Protein AF-F4P835-F1 (afdb_monomer)

Radius of gyration: 16.4 Å; Cα contacts (8 Å, |Δi|>4): 162; chains: 1; bounding box: 32×45×47 Å

pLDDT: mean 94.96, std 4.41, range [68.06, 98.75]

Mean predicted aligned error: 3.46 Å

InterPro domains:
  IPR005301 MOB kinase activator family [PF03637] (2-157)
  IPR005301 MOB kinase activator family [PTHR22599] (2-161)
  IPR005301 MOB kinase activator family [SM01388] (3-157)
  IPR036703 MOB kinase activator superfamily [G3DSA:1.20.140.30] (1-166)
  IPR036703 MOB kinase activator superfamily [SSF101152] (2-163)

Secondary structure (DSSP, 8-state):
-PPTTS-HHHHHHHHHHHHHHHHHHHHHHHGGG--TTT-SS-BSSTT-B--EE-TTS-EE---HHHHHHHHHHHHHHHHT-TTTS--STT-PPPTTHHHHHHHHHHHHHHHHHHHHHHSHHHHHHTT-HHHHHHHHHHHHHHHHHTT-S-TTTSGGGHHHHHHHHHTT--

Sequence (170 aa):
MQPKYVDPNEWLAANTLDFFHYINMFFGSVSDFCTPASCPIMHAGAACEYTWVDSQKRSVKLAAPQYIDYAMAWIQSVLNDESVFPTKADVEFPKDFRATVRLIFKQLFRVMAHIYHAHYDTILHLSSEAHLNTLLAHYICFGRDFDLIDKKDTAPMADYILLLEEMGRI

Nearest PDB structures (foldseek):
  5xqz-assembly1_A  TM=9.768E-01  e=2.217E-16  Homo sapiens
  1pi1-assembly1_A  TM=9.763E-01  e=5.105E-16  Homo sapiens
  5brm-assembly1_F  TM=9.675E-01  e=3.364E-16  Homo sapiens
  5twg-assembly1_A  TM=9.760E-01  e=1.607E-15  Homo sapiens
  4j1v-assembly2_C  TM=9.756E-01  e=2.086E-15  Homo sapiens

Solvent-accessible surface area (backbone atoms only — not comparable to full-atom values): 9740 Å² total; per-residue (Å²): 136,85,63,88,93,58,55,70,64,59,55,49,50,55,51,51,53,50,52,52,51,53,53,51,52,56,47,64,74,48,43,94,70,45,33,63,83,78,27,56,51,26,44,28,56,96,89,35,78,53,67,46,71,47,99,84,71,45,81,41,84,37,23,27,48,61,45,49,51,54,50,53,52,51,47,51,53,50,65,68,31,55,79,57,44,52,86,50,98,90,52,78,69,44,96,57,41,70,62,53,50,25,52,48,46,57,52,53,49,52,54,52,41,23,42,64,59,75,39,41,70,58,34,53,77,66,71,41,49,70,57,53,52,50,51,49,33,52,50,53,46,53,25,53,79,67,70,36,61,54,74,80,76,45,50,77,47,43,70,60,52,50,51,36,40,78,69,68,67,82

Organism: Batrachochytrium dendrobatidis (strain JAM81 / FGSC 10211) (NCBI:txid684364)

Structure (mmCIF, N/CA/C/O backbone):
data_AF-F4P835-F1
#
_entry.id   AF-F4P835-F1
#
loop_
_atom_site.group_PDB
_atom_site.id
_atom_site.type_symbol
_atom_site.label_atom_id
_atom_site.label_alt_id
_atom_site.label_comp_id
_atom_site.label_asym_id
_atom_site.label_entity_id
_atom_site.label_seq_id
_atom_site.pdbx_PDB_ins_code
_atom_site.Cartn_x
_atom_site.Cartn_y
_atom_site.Cartn_z
_atom_site.occupancy
_atom_site.B_iso_or_equiv
_atom_site.auth_seq_id
_atom_site.auth_comp_id
_atom_site.auth_asym_id
_atom_site.auth_atom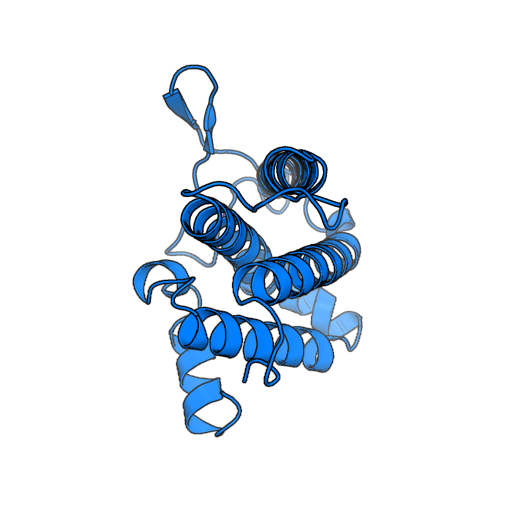_id
_atom_site.pdbx_PDB_model_num
ATOM 1 N N . MET A 1 1 ? -10.423 -13.550 10.257 1.00 68.06 1 MET A N 1
ATOM 2 C CA . MET A 1 1 ? -11.417 -13.588 11.360 1.00 68.06 1 MET A CA 1
ATOM 3 C C . MET A 1 1 ? -10.871 -12.851 12.578 1.00 68.06 1 MET A C 1
ATOM 5 O O . MET A 1 1 ? -9.771 -13.165 13.014 1.00 68.06 1 MET A O 1
ATOM 9 N N . GLN A 1 2 ? -11.621 -11.879 13.103 1.00 85.00 2 GLN A N 1
ATOM 10 C CA . GLN A 1 2 ? -11.271 -11.147 14.327 1.00 85.00 2 GLN A CA 1
ATOM 11 C C . GLN A 1 2 ? -11.373 -12.062 15.565 1.00 85.00 2 GLN A C 1
ATOM 13 O O . GLN A 1 2 ? -12.370 -12.785 15.689 1.00 85.00 2 GLN A O 1
ATOM 18 N N . PRO A 1 3 ? -10.398 -12.044 16.494 1.00 90.00 3 PRO A N 1
ATOM 19 C CA . PRO A 1 3 ? -10.502 -12.780 17.750 1.00 90.00 3 PRO A CA 1
ATOM 20 C C . PRO A 1 3 ? -11.684 -12.305 18.604 1.00 90.00 3 PRO A C 1
ATOM 22 O O . PRO A 1 3 ? -12.006 -11.118 18.655 1.00 90.00 3 PRO A O 1
ATOM 25 N N . LYS A 1 4 ? -12.327 -13.238 19.317 1.00 85.81 4 LYS A N 1
ATOM 26 C CA . LYS A 1 4 ? -13.402 -12.891 20.257 1.00 85.81 4 LYS A CA 1
ATOM 27 C C . LYS A 1 4 ? -12.839 -11.965 21.343 1.00 85.81 4 LYS A C 1
ATOM 29 O O . LYS A 1 4 ? -11.769 -12.249 21.873 1.00 85.81 4 LYS A O 1
ATOM 34 N N . TYR A 1 5 ? -13.591 -10.917 21.684 1.00 89.00 5 TYR A N 1
ATOM 35 C CA . TYR A 1 5 ? -13.288 -9.933 22.739 1.00 89.00 5 TYR A CA 1
ATOM 36 C C . TYR A 1 5 ? -12.198 -8.895 22.435 1.00 89.00 5 TYR A C 1
ATOM 38 O O . TYR A 1 5 ? -11.918 -8.076 23.302 1.00 89.00 5 TYR A O 1
ATOM 46 N N . VAL A 1 6 ? -11.617 -8.890 21.234 1.00 91.12 6 VAL A N 1
ATOM 47 C CA . VAL A 1 6 ? -10.736 -7.795 20.793 1.00 91.12 6 VAL A CA 1
ATOM 48 C C . VAL A 1 6 ? -11.596 -6.677 20.218 1.00 91.12 6 VAL A C 1
ATOM 50 O O . VAL A 1 6 ? -12.546 -6.970 19.488 1.00 91.12 6 VAL A O 1
ATOM 53 N N . ASP A 1 7 ? -11.286 -5.418 20.523 1.00 92.56 7 ASP A N 1
ATOM 54 C CA . ASP A 1 7 ? -11.980 -4.282 19.918 1.00 92.56 7 ASP A CA 1
ATOM 55 C C . ASP A 1 7 ? -11.751 -4.258 18.386 1.00 92.56 7 ASP A C 1
ATOM 57 O O . ASP A 1 7 ? -10.628 -4.480 17.922 1.00 92.56 7 ASP A O 1
ATOM 61 N N . PRO A 1 8 ? -12.789 -4.027 17.557 1.00 94.06 8 PRO A N 1
ATOM 62 C CA . PRO A 1 8 ? -12.622 -3.999 16.106 1.00 94.06 8 PRO A CA 1
ATOM 63 C C . PRO A 1 8 ? -11.597 -2.972 15.613 1.00 94.06 8 PRO A C 1
ATOM 65 O O . PRO A 1 8 ? -10.877 -3.263 14.659 1.00 94.06 8 PRO A O 1
ATOM 68 N N . ASN A 1 9 ? -11.505 -1.794 16.234 1.00 95.62 9 ASN A N 1
ATOM 69 C CA . ASN A 1 9 ? -10.555 -0.768 15.814 1.00 95.62 9 ASN A CA 1
ATOM 70 C C . ASN A 1 9 ? -9.131 -1.111 16.254 1.00 95.62 9 ASN A C 1
ATOM 72 O O . ASN A 1 9 ? -8.216 -0.919 15.459 1.00 95.62 9 ASN A O 1
ATOM 76 N N . GLU A 1 10 ? -8.936 -1.707 17.433 1.00 95.25 10 GLU A N 1
ATOM 77 C CA . GLU A 1 10 ? -7.631 -2.263 17.830 1.00 95.25 10 GLU A CA 1
ATOM 78 C C . GLU A 1 10 ? -7.154 -3.335 16.844 1.00 95.25 10 GLU A C 1
ATOM 80 O O . GLU A 1 10 ? -6.003 -3.322 16.400 1.00 95.25 10 GLU A O 1
ATOM 85 N N . TRP A 1 11 ? -8.053 -4.240 16.444 1.00 96.62 11 TRP A N 1
ATOM 86 C CA . TRP A 1 11 ? -7.742 -5.279 15.465 1.00 96.62 11 TRP A CA 1
ATOM 87 C C . TRP A 1 11 ? -7.355 -4.686 14.105 1.00 96.62 11 TRP A C 1
ATOM 89 O O . TRP A 1 11 ? -6.365 -5.105 13.498 1.00 96.62 11 TRP A O 1
ATOM 99 N N . LEU A 1 12 ? -8.101 -3.684 13.634 1.00 97.50 12 LEU A N 1
ATOM 100 C CA . LEU A 1 12 ? -7.772 -2.952 12.413 1.00 97.50 12 LEU A CA 1
ATOM 101 C C . LEU A 1 12 ? -6.439 -2.208 12.534 1.00 97.50 12 LEU A C 1
ATOM 103 O O . LEU A 1 12 ? -5.650 -2.239 11.590 1.00 97.50 12 LEU A O 1
ATOM 107 N N . ALA A 1 13 ? -6.168 -1.568 13.672 1.00 97.38 13 ALA A N 1
ATOM 108 C CA . ALA A 1 13 ? -4.949 -0.806 13.906 1.00 97.38 13 ALA A CA 1
ATOM 109 C C . ALA A 1 13 ? -3.706 -1.699 13.823 1.00 97.38 13 ALA A C 1
ATOM 111 O O . ALA A 1 13 ? -2.800 -1.412 13.039 1.00 97.38 13 ALA A O 1
ATOM 112 N N . ALA A 1 14 ? -3.708 -2.813 14.562 1.00 96.69 14 ALA A N 1
ATOM 113 C CA . ALA A 1 14 ? -2.605 -3.770 14.585 1.00 96.69 14 ALA A CA 1
ATOM 114 C C . ALA A 1 14 ? -2.297 -4.320 13.183 1.00 96.69 14 ALA A C 1
ATOM 116 O O . ALA A 1 14 ? -1.165 -4.237 12.714 1.00 96.69 14 ALA A O 1
ATOM 117 N N . ASN A 1 15 ? -3.320 -4.782 12.457 1.00 98.06 15 ASN A N 1
ATOM 118 C CA . ASN A 1 15 ? -3.116 -5.325 11.112 1.00 98.06 15 ASN A CA 1
ATOM 119 C C . ASN A 1 15 ? -2.704 -4.242 10.100 1.00 98.06 15 ASN A C 1
ATOM 121 O O . ASN A 1 15 ? -1.928 -4.518 9.191 1.00 98.06 15 ASN A O 1
ATOM 125 N N . THR A 1 16 ? -3.183 -3.001 10.244 1.00 98.38 16 THR A N 1
ATOM 126 C CA . THR A 1 16 ? -2.759 -1.887 9.375 1.00 98.38 16 THR A CA 1
ATOM 127 C C . THR A 1 16 ? -1.269 -1.585 9.546 1.00 98.38 16 THR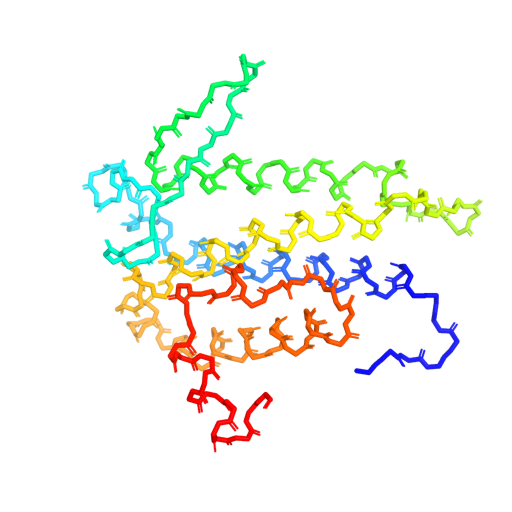 A C 1
ATOM 129 O O . THR A 1 16 ? -0.580 -1.372 8.546 1.00 98.38 16 THR A O 1
ATOM 132 N N . LEU A 1 17 ? -0.765 -1.606 10.786 1.00 98.19 17 LEU A N 1
ATOM 133 C CA . LEU A 1 17 ? 0.663 -1.463 11.088 1.00 98.19 17 LEU A CA 1
ATOM 134 C C . LEU A 1 17 ? 1.483 -2.593 10.451 1.00 98.19 17 LEU A C 1
ATOM 136 O O . LEU A 1 17 ? 2.486 -2.315 9.792 1.00 98.19 17 LEU A O 1
ATOM 140 N N . ASP A 1 18 ? 1.024 -3.841 10.573 1.00 98.31 18 ASP A N 1
ATOM 141 C CA . ASP A 1 18 ? 1.692 -5.003 9.979 1.00 98.31 18 ASP A CA 1
ATOM 142 C C . ASP A 1 18 ? 1.738 -4.914 8.446 1.00 98.31 18 ASP A C 1
ATOM 144 O O . ASP A 1 18 ? 2.800 -5.073 7.840 1.00 98.31 18 ASP A O 1
ATOM 148 N N . PHE A 1 19 ? 0.616 -4.596 7.790 1.00 98.69 19 PHE A N 1
ATOM 149 C CA . PHE A 1 19 ? 0.587 -4.426 6.334 1.00 98.69 19 PHE A CA 1
ATOM 150 C C . PHE A 1 19 ? 1.498 -3.292 5.870 1.00 98.69 19 PHE A C 1
ATOM 152 O O . PHE A 1 19 ? 2.216 -3.460 4.883 1.00 98.69 19 PHE A O 1
ATOM 159 N N . PHE A 1 20 ? 1.501 -2.157 6.575 1.00 98.75 20 PHE A N 1
ATOM 160 C CA . PHE A 1 20 ? 2.424 -1.066 6.280 1.00 98.75 20 PHE A CA 1
ATOM 161 C C . PHE A 1 20 ? 3.879 -1.534 6.390 1.00 98.75 20 PHE A C 1
ATOM 163 O O . PHE A 1 20 ? 4.651 -1.330 5.455 1.00 98.75 20 PHE A O 1
ATOM 170 N N . HIS A 1 21 ? 4.238 -2.219 7.479 1.00 98.44 21 HIS A N 1
ATOM 171 C CA . HIS A 1 21 ? 5.588 -2.730 7.693 1.00 98.44 21 HIS A CA 1
ATOM 172 C C . HIS A 1 21 ? 6.029 -3.688 6.578 1.00 98.44 21 HIS A C 1
ATOM 174 O O . HIS A 1 21 ? 7.081 -3.483 5.969 1.00 98.44 21 HIS A O 1
ATOM 180 N N . TYR A 1 22 ? 5.216 -4.699 6.261 1.00 98.50 22 TYR A N 1
ATOM 181 C CA . TYR A 1 22 ? 5.571 -5.696 5.252 1.00 98.50 22 TYR A CA 1
ATOM 182 C C . TYR A 1 22 ? 5.640 -5.110 3.841 1.00 98.50 22 TYR A C 1
ATOM 184 O O . TYR A 1 22 ? 6.574 -5.420 3.102 1.00 98.50 22 TYR A O 1
ATOM 192 N N . ILE A 1 23 ? 4.704 -4.236 3.459 1.00 98.62 23 ILE A N 1
ATOM 193 C CA . ILE A 1 23 ? 4.731 -3.589 2.139 1.00 98.62 23 ILE A CA 1
ATOM 194 C C . ILE A 1 23 ? 5.934 -2.646 2.030 1.00 98.62 23 ILE A C 1
ATOM 196 O O . ILE A 1 23 ? 6.598 -2.633 0.994 1.00 98.62 23 ILE A O 1
ATOM 200 N N . ASN A 1 24 ? 6.271 -1.916 3.099 1.00 98.00 24 ASN A N 1
ATOM 201 C CA . ASN A 1 24 ? 7.473 -1.084 3.140 1.00 98.00 24 ASN A CA 1
ATOM 202 C C . ASN A 1 24 ? 8.749 -1.916 2.987 1.00 98.00 24 ASN A C 1
ATOM 204 O O . ASN A 1 24 ? 9.642 -1.549 2.229 1.00 98.00 24 ASN A O 1
ATOM 208 N N . MET A 1 25 ? 8.815 -3.067 3.658 1.00 98.00 25 MET A N 1
ATOM 209 C CA . MET A 1 25 ? 9.938 -3.995 3.546 1.00 98.00 25 MET A CA 1
ATOM 210 C C . MET A 1 25 ? 10.085 -4.542 2.118 1.00 98.00 25 MET A C 1
ATOM 212 O O . MET A 1 25 ? 11.189 -4.545 1.575 1.00 98.00 25 MET A O 1
ATOM 216 N N . PHE A 1 26 ? 8.985 -4.954 1.478 1.00 98.19 26 PHE A N 1
ATOM 217 C CA . PHE A 1 26 ? 9.016 -5.402 0.083 1.00 98.19 26 PHE A CA 1
ATOM 218 C C . PHE A 1 26 ? 9.437 -4.289 -0.870 1.00 98.19 26 PHE A C 1
ATOM 220 O O . PHE A 1 26 ? 10.274 -4.529 -1.740 1.00 98.19 26 PHE A O 1
ATOM 227 N N . PHE A 1 27 ? 8.917 -3.072 -0.698 1.00 98.12 27 PHE A N 1
ATOM 228 C CA . PHE A 1 27 ? 9.355 -1.951 -1.522 1.00 98.12 27 PHE A CA 1
ATOM 229 C C . PHE A 1 27 ? 10.844 -1.644 -1.314 1.00 98.12 27 PHE A C 1
ATOM 231 O O . PHE A 1 27 ? 11.566 -1.470 -2.291 1.00 98.12 27 PHE A O 1
ATOM 238 N N . GLY A 1 28 ? 11.334 -1.683 -0.072 1.00 97.88 28 GLY A N 1
ATOM 239 C CA . GLY A 1 28 ? 12.757 -1.526 0.239 1.00 97.88 28 GLY A CA 1
ATOM 240 C C . GLY A 1 28 ? 13.656 -2.573 -0.428 1.00 97.88 28 GLY A C 1
ATOM 241 O O . GLY A 1 28 ? 14.798 -2.276 -0.753 1.00 97.88 28 GLY A O 1
ATOM 242 N N . SER A 1 29 ? 13.147 -3.779 -0.705 1.00 97.19 29 SER A N 1
ATOM 243 C CA . SER A 1 29 ? 13.907 -4.808 -1.436 1.00 97.19 29 SER A CA 1
ATOM 244 C C . SER A 1 29 ? 14.067 -4.524 -2.936 1.00 97.19 29 SER A C 1
ATOM 246 O O . SER A 1 29 ? 14.950 -5.092 -3.577 1.00 97.19 29 SER A O 1
ATOM 248 N N . VAL A 1 30 ? 13.228 -3.649 -3.503 1.00 97.31 30 VAL A N 1
ATOM 249 C CA . VAL A 1 30 ? 13.240 -3.303 -4.934 1.00 97.31 30 VAL A CA 1
ATOM 250 C C . VAL A 1 30 ? 13.555 -1.827 -5.198 1.00 97.31 30 VAL A C 1
ATOM 252 O O . VAL A 1 30 ? 13.673 -1.431 -6.358 1.00 97.31 30 VAL A O 1
ATOM 255 N N . SER A 1 31 ? 13.707 -1.006 -4.153 1.00 97.19 31 SER A N 1
ATOM 256 C CA . SER A 1 31 ? 13.805 0.456 -4.257 1.00 97.19 31 SER A CA 1
ATOM 257 C C . SER A 1 31 ? 14.974 0.922 -5.118 1.00 97.19 31 SER A C 1
ATOM 259 O O . SER A 1 31 ? 14.827 1.882 -5.868 1.00 97.19 31 SER A O 1
ATOM 261 N N . ASP A 1 32 ? 16.098 0.204 -5.091 1.00 95.88 32 ASP A N 1
ATOM 262 C CA . ASP A 1 32 ? 17.292 0.535 -5.883 1.00 95.88 32 ASP A CA 1
ATOM 263 C C . ASP A 1 32 ? 17.057 0.418 -7.401 1.00 95.88 32 ASP A C 1
ATOM 265 O O . ASP A 1 32 ? 17.769 1.028 -8.200 1.00 95.88 32 ASP A O 1
ATOM 269 N N . PHE A 1 33 ? 16.028 -0.330 -7.814 1.00 97.19 33 PHE A N 1
ATOM 270 C CA . PHE A 1 33 ? 15.632 -0.514 -9.214 1.00 97.19 33 PHE A CA 1
ATOM 271 C C . PHE A 1 33 ? 14.468 0.404 -9.628 1.00 97.19 33 PHE A C 1
ATOM 273 O O . PHE A 1 33 ? 14.187 0.569 -10.822 1.00 97.19 33 PHE A O 1
ATOM 280 N N . CYS A 1 34 ? 13.796 1.028 -8.658 1.00 98.00 34 CYS A N 1
ATOM 281 C CA . CYS A 1 34 ? 12.700 1.966 -8.868 1.00 98.00 34 CYS A CA 1
ATOM 282 C C . CYS A 1 34 ? 13.256 3.398 -8.900 1.00 98.00 34 CYS A C 1
ATOM 284 O O . CYS A 1 34 ? 13.387 4.069 -7.881 1.00 98.00 34 CYS A O 1
ATOM 286 N N . THR A 1 35 ? 13.615 3.886 -10.087 1.00 97.75 35 THR A N 1
ATOM 287 C CA . THR A 1 35 ? 14.231 5.209 -10.278 1.00 97.75 35 THR A CA 1
ATOM 288 C C . THR A 1 35 ? 13.329 6.109 -11.121 1.00 97.75 35 THR A C 1
ATOM 290 O O . THR A 1 35 ? 12.492 5.603 -11.866 1.00 97.75 35 THR A O 1
ATOM 293 N N . PRO A 1 36 ? 13.509 7.442 -11.108 1.00 97.50 36 PRO A N 1
ATOM 294 C CA . PRO A 1 36 ? 12.782 8.319 -12.029 1.00 97.50 36 PRO A CA 1
ATOM 295 C C . PRO A 1 36 ? 13.035 8.019 -13.515 1.00 97.50 36 PRO A C 1
ATOM 297 O O . PRO A 1 36 ? 12.240 8.429 -14.355 1.00 97.50 36 PRO A O 1
ATOM 300 N N . ALA A 1 37 ? 14.127 7.321 -13.849 1.00 96.88 37 ALA A N 1
ATOM 301 C CA . ALA A 1 37 ? 14.429 6.907 -15.215 1.00 96.88 37 ALA A CA 1
ATOM 302 C C . ALA A 1 37 ? 13.716 5.600 -15.602 1.00 96.88 37 ALA A C 1
ATOM 304 O O . ALA A 1 37 ? 13.172 5.514 -16.699 1.00 96.88 37 ALA A O 1
ATOM 305 N N . SER A 1 38 ? 13.698 4.599 -14.713 1.00 96.06 38 SER A N 1
ATOM 306 C CA . SER A 1 38 ? 13.004 3.323 -14.950 1.00 96.06 38 SER A CA 1
ATOM 307 C C . SER A 1 38 ? 11.488 3.441 -14.782 1.00 96.06 38 SER A C 1
ATOM 309 O O . SER A 1 38 ? 10.734 2.847 -15.548 1.00 96.06 38 SER A O 1
ATOM 311 N N . CYS A 1 39 ? 11.039 4.247 -13.820 1.00 97.31 39 CYS A N 1
ATOM 312 C CA . CYS A 1 39 ? 9.639 4.427 -13.446 1.00 97.31 39 CYS A CA 1
ATOM 313 C C . CYS A 1 39 ? 9.276 5.930 -13.407 1.00 97.31 39 CYS A C 1
ATOM 315 O O . CYS A 1 39 ? 9.024 6.489 -12.332 1.00 97.31 39 CYS A O 1
ATOM 317 N N . PRO A 1 40 ? 9.241 6.618 -14.568 1.00 96.81 40 PRO A N 1
ATOM 318 C CA . PRO A 1 40 ? 9.012 8.068 -14.653 1.00 96.81 40 PRO A CA 1
ATOM 319 C C . PRO A 1 40 ? 7.596 8.495 -14.250 1.00 96.81 40 PRO A C 1
ATOM 321 O O . PRO A 1 40 ? 7.348 9.674 -13.999 1.00 96.81 40 PRO A O 1
ATOM 324 N N . ILE A 1 41 ? 6.671 7.539 -14.176 1.00 96.12 41 ILE A N 1
ATOM 325 C CA . ILE A 1 41 ? 5.299 7.716 -13.709 1.00 96.12 41 ILE A CA 1
ATOM 326 C C . ILE A 1 41 ? 4.954 6.601 -12.722 1.00 96.12 41 ILE A C 1
ATOM 328 O O . ILE A 1 41 ? 5.435 5.479 -12.860 1.00 96.12 41 ILE A O 1
ATOM 332 N N . MET A 1 42 ? 4.111 6.892 -11.734 1.00 97.25 42 MET A N 1
ATOM 333 C CA . MET A 1 42 ? 3.529 5.870 -10.866 1.00 97.25 42 MET A CA 1
ATOM 334 C C . MET A 1 42 ? 2.383 5.159 -11.598 1.00 97.25 42 MET A C 1
ATOM 336 O O . MET A 1 42 ? 1.366 5.779 -11.910 1.00 97.25 42 MET A O 1
ATOM 340 N N . HIS A 1 43 ? 2.526 3.862 -11.864 1.00 94.25 43 HIS A N 1
ATOM 341 C CA . HIS A 1 43 ? 1.534 3.078 -12.604 1.00 94.25 43 HIS A CA 1
ATOM 342 C C . HIS A 1 43 ? 1.450 1.627 -12.101 1.00 94.25 43 HIS A C 1
ATOM 344 O O . HIS A 1 43 ? 2.381 1.119 -11.473 1.00 94.25 43 HIS A O 1
ATOM 350 N N . ALA A 1 44 ? 0.334 0.964 -12.404 1.00 92.50 44 ALA A N 1
ATOM 351 C CA . ALA A 1 44 ? 0.105 -0.466 -12.201 1.00 92.50 44 ALA A CA 1
ATOM 352 C C . ALA A 1 44 ? -0.347 -1.091 -13.531 1.00 92.50 44 ALA A C 1
ATOM 354 O O . ALA A 1 44 ? -1.539 -1.212 -13.819 1.00 92.50 44 ALA A O 1
ATOM 355 N N . GLY A 1 45 ? 0.630 -1.419 -14.379 1.00 87.44 45 GLY A N 1
ATOM 356 C CA . GLY A 1 45 ? 0.401 -1.898 -15.744 1.00 87.44 45 GLY A CA 1
ATOM 357 C C . GLY A 1 45 ? 0.133 -0.766 -16.739 1.00 87.44 45 GLY A C 1
ATOM 358 O O . GLY A 1 45 ? 0.252 0.412 -16.406 1.00 87.44 45 GLY A O 1
ATOM 359 N N . ALA A 1 46 ? -0.203 -1.122 -17.982 1.00 80.62 46 ALA A N 1
ATOM 360 C CA . ALA A 1 46 ? -0.348 -0.159 -19.081 1.00 80.62 46 ALA A CA 1
ATOM 361 C C . ALA A 1 46 ? -1.614 0.715 -18.988 1.00 80.62 46 ALA A C 1
ATOM 363 O O . ALA A 1 46 ? -1.662 1.792 -19.573 1.00 80.62 46 ALA A O 1
ATOM 364 N N . ALA A 1 47 ? -2.646 0.251 -18.277 1.00 81.50 47 ALA A N 1
ATOM 365 C CA . ALA A 1 47 ? -3.962 0.891 -18.249 1.00 81.50 47 ALA A CA 1
ATOM 366 C C . ALA A 1 47 ? -4.245 1.701 -16.970 1.00 81.50 47 ALA A C 1
ATOM 368 O O . ALA A 1 47 ? -5.296 2.334 -16.877 1.00 81.50 47 ALA A O 1
ATOM 369 N N . CYS A 1 48 ? -3.348 1.681 -15.977 1.00 91.44 48 CYS A N 1
ATOM 370 C CA . CYS A 1 48 ? -3.575 2.340 -14.693 1.00 91.44 48 CYS A CA 1
ATOM 371 C C . CYS A 1 48 ? -2.404 3.243 -14.309 1.00 91.44 48 CYS A C 1
ATOM 373 O O . CYS A 1 48 ? -1.362 2.767 -13.865 1.00 91.44 48 CYS A O 1
ATOM 375 N N . GLU A 1 49 ? -2.606 4.553 -14.438 1.00 93.75 49 GLU A N 1
ATOM 376 C CA . GLU A 1 49 ? -1.699 5.583 -13.930 1.00 93.75 49 GLU A CA 1
ATOM 377 C C . GLU A 1 49 ? -2.263 6.194 -12.643 1.00 93.75 49 GLU A C 1
ATOM 379 O O . GLU A 1 49 ? -3.456 6.499 -12.554 1.00 93.75 49 GLU A O 1
ATOM 384 N N . TYR A 1 50 ? -1.398 6.425 -11.657 1.00 94.25 50 TYR A N 1
ATOM 385 C CA . TYR A 1 50 ? -1.755 7.080 -10.405 1.00 94.25 50 TYR A CA 1
ATOM 386 C C . TYR A 1 50 ? -1.226 8.513 -10.374 1.00 94.25 50 TYR A C 1
ATOM 388 O O . TYR A 1 50 ? -0.061 8.781 -10.669 1.00 94.25 50 TYR A O 1
ATOM 396 N N . THR A 1 51 ? -2.084 9.445 -9.966 1.00 94.31 51 THR A N 1
ATOM 397 C CA . THR A 1 51 ? -1.712 10.843 -9.734 1.00 94.31 51 THR A CA 1
ATOM 398 C C . THR A 1 51 ? -1.735 11.176 -8.250 1.00 94.31 51 THR A C 1
ATOM 400 O O . THR A 1 51 ? -2.445 10.552 -7.454 1.00 94.31 51 THR A O 1
ATOM 403 N N . TRP A 1 52 ? -0.940 12.174 -7.877 1.00 94.06 52 TRP A N 1
ATOM 404 C CA . TRP A 1 52 ? -0.903 12.724 -6.529 1.00 94.06 52 TRP A CA 1
ATOM 405 C C . TRP A 1 52 ? -1.639 14.061 -6.486 1.00 94.06 52 TRP A C 1
ATOM 407 O O . TRP A 1 52 ? -1.601 14.820 -7.452 1.00 94.06 52 TRP A O 1
ATOM 417 N N . VAL A 1 53 ? -2.301 14.363 -5.371 1.00 92.50 53 VAL A N 1
ATOM 418 C CA . VAL A 1 53 ? -2.943 15.665 -5.158 1.00 92.50 53 VAL A CA 1
ATOM 419 C C . VAL A 1 53 ? -2.017 16.519 -4.300 1.00 92.50 53 VAL A C 1
ATOM 421 O O . VAL A 1 53 ? -1.750 16.178 -3.150 1.00 92.50 53 VAL A O 1
ATOM 424 N N . ASP A 1 54 ? -1.496 17.605 -4.870 1.00 88.50 54 ASP A N 1
ATOM 425 C CA . ASP A 1 54 ? -0.591 18.514 -4.161 1.00 88.50 54 ASP A CA 1
ATOM 426 C C . ASP A 1 54 ? -1.328 19.387 -3.122 1.00 88.50 54 ASP A C 1
ATOM 428 O O . ASP A 1 54 ? -2.558 19.394 -3.017 1.00 88.50 54 ASP A O 1
ATOM 432 N N . SER A 1 55 ? -0.569 20.170 -2.351 1.00 86.62 55 SER A N 1
ATOM 433 C CA . SER A 1 55 ? -1.113 21.105 -1.354 1.00 86.62 55 SER A CA 1
ATOM 434 C C . SER A 1 55 ? -2.036 22.178 -1.948 1.00 86.62 55 SER A C 1
ATOM 436 O O . SER A 1 55 ? -2.842 22.767 -1.229 1.00 86.62 55 SER A O 1
ATOM 438 N N . GLN A 1 56 ? -1.965 22.412 -3.260 1.00 90.38 56 GLN A N 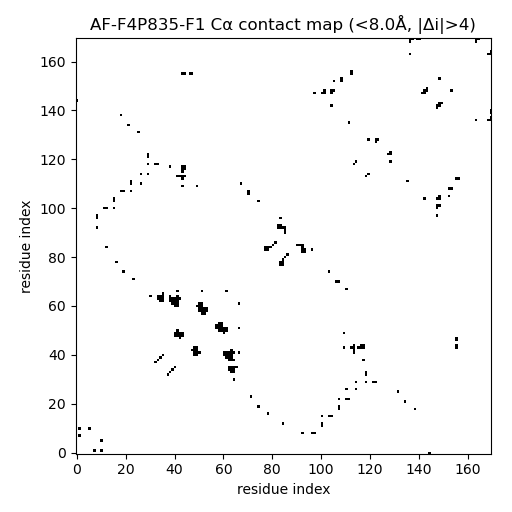1
ATOM 439 C CA . GLN A 1 56 ? -2.820 23.334 -4.006 1.00 90.38 56 GLN A CA 1
ATOM 440 C C . GLN A 1 56 ? -4.040 22.628 -4.621 1.00 90.38 56 GLN A C 1
ATOM 442 O O . GLN A 1 56 ? -4.752 23.224 -5.430 1.00 90.38 56 GLN A O 1
ATOM 447 N N . LYS A 1 57 ? -4.306 21.371 -4.234 1.00 89.81 57 LYS A N 1
ATOM 448 C CA . LYS A 1 57 ? -5.384 20.515 -4.753 1.00 89.81 57 LYS A CA 1
ATOM 449 C C . LYS A 1 57 ? -5.278 20.228 -6.253 1.00 89.81 57 LYS A C 1
ATOM 451 O O . LYS A 1 57 ? -6.285 19.939 -6.901 1.00 89.81 57 LYS A O 1
ATOM 456 N N . ARG A 1 58 ? -4.073 20.286 -6.823 1.00 91.56 58 ARG A N 1
ATOM 457 C CA . ARG A 1 58 ? -3.828 19.950 -8.230 1.00 91.56 58 ARG A CA 1
ATOM 458 C C . ARG A 1 58 ? -3.392 18.499 -8.350 1.00 91.56 58 ARG A C 1
ATOM 460 O O . ARG A 1 58 ? -2.564 18.025 -7.579 1.00 91.56 58 ARG A O 1
ATOM 467 N N . SER A 1 59 ? -3.937 17.814 -9.350 1.00 94.06 59 SER A N 1
ATOM 468 C CA . SER A 1 59 ? -3.523 16.460 -9.713 1.00 94.06 59 SER A CA 1
ATOM 469 C C . SER A 1 59 ? -2.225 16.521 -10.517 1.00 94.06 59 SER A C 1
ATOM 471 O O . SER A 1 59 ? -2.221 17.028 -11.639 1.00 94.06 59 SER A O 1
ATOM 473 N N . VAL A 1 60 ? -1.137 15.995 -9.959 1.00 94.38 60 VAL A N 1
ATOM 474 C CA . VAL A 1 60 ? 0.197 15.968 -10.571 1.00 94.38 60 VAL A CA 1
ATOM 475 C C . VAL A 1 60 ? 0.655 14.534 -10.829 1.00 94.38 60 VAL A C 1
ATOM 477 O O . VAL A 1 60 ? 0.332 13.612 -10.076 1.00 94.38 60 VAL A O 1
ATOM 480 N N . LYS A 1 61 ? 1.411 14.340 -11.914 1.00 95.12 61 LYS A N 1
ATOM 481 C CA . LYS A 1 61 ? 2.109 13.079 -12.188 1.00 95.12 61 LYS A CA 1
ATOM 482 C C . LYS A 1 61 ? 3.462 13.115 -11.487 1.00 95.12 61 LYS A C 1
ATOM 484 O O . LYS A 1 61 ? 4.191 14.094 -11.629 1.00 95.12 61 LYS A O 1
ATOM 489 N N . LEU A 1 62 ? 3.775 12.059 -10.748 1.00 96.38 62 LEU A N 1
ATOM 490 C CA . LEU A 1 62 ? 5.055 11.878 -10.071 1.00 96.38 62 LEU A CA 1
ATOM 491 C C . LEU A 1 62 ? 5.716 10.602 -10.584 1.00 96.38 62 LEU A C 1
ATOM 493 O O . LEU A 1 62 ? 5.017 9.651 -10.947 1.00 96.38 62 LEU A O 1
ATOM 497 N N . ALA A 1 63 ? 7.047 10.577 -10.559 1.00 97.75 63 ALA A N 1
ATOM 498 C CA . ALA A 1 63 ? 7.792 9.335 -10.710 1.00 97.75 63 ALA A CA 1
ATOM 499 C C . ALA A 1 63 ? 7.388 8.347 -9.608 1.00 97.75 63 ALA A C 1
ATOM 501 O O . ALA A 1 63 ? 7.117 8.766 -8.479 1.00 97.75 63 ALA A O 1
ATOM 502 N N . ALA A 1 64 ? 7.367 7.049 -9.917 1.00 98.00 64 ALA A N 1
ATOM 503 C CA . ALA A 1 64 ? 6.971 6.019 -8.959 1.00 98.00 64 ALA A CA 1
ATOM 504 C C . ALA A 1 64 ? 7.727 6.091 -7.618 1.00 98.00 64 ALA A C 1
ATOM 506 O O . ALA A 1 64 ? 7.050 6.141 -6.591 1.00 98.00 64 ALA A O 1
ATOM 507 N N . PRO A 1 65 ? 9.072 6.213 -7.569 1.00 97.81 65 PRO A N 1
ATOM 508 C CA . PRO A 1 65 ? 9.765 6.284 -6.281 1.00 97.81 65 PRO A CA 1
ATOM 509 C C . PRO A 1 65 ? 9.367 7.515 -5.461 1.00 97.81 65 PRO A C 1
ATOM 511 O O . PRO A 1 65 ? 9.217 7.420 -4.249 1.00 97.81 65 PRO A O 1
ATOM 514 N N . GLN A 1 66 ? 9.121 8.656 -6.113 1.00 97.81 66 GLN A N 1
ATOM 515 C CA . GLN A 1 66 ? 8.681 9.875 -5.432 1.00 97.81 66 GLN A CA 1
ATOM 516 C C . GLN A 1 66 ? 7.239 9.756 -4.923 1.00 97.81 66 GLN A C 1
ATOM 518 O O . GLN A 1 66 ? 6.931 10.203 -3.822 1.00 97.81 66 GLN A O 1
ATOM 523 N N . TYR A 1 67 ? 6.348 9.153 -5.715 1.00 98.06 67 TYR A N 1
ATOM 524 C CA . TYR A 1 67 ? 4.980 8.876 -5.283 1.00 98.06 67 TYR A CA 1
ATOM 525 C C . TYR A 1 67 ? 4.979 7.975 -4.045 1.00 98.06 67 TYR A C 1
ATOM 527 O O . TYR A 1 67 ? 4.266 8.250 -3.082 1.00 98.06 67 TYR A O 1
ATOM 535 N N . ILE A 1 68 ? 5.756 6.889 -4.087 1.00 98.12 68 ILE A N 1
ATOM 536 C CA . ILE A 1 68 ? 5.804 5.897 -3.013 1.00 98.12 68 ILE A CA 1
ATOM 537 C C . ILE A 1 68 ? 6.403 6.522 -1.754 1.00 98.12 68 ILE A C 1
ATOM 539 O O . ILE A 1 68 ? 5.815 6.362 -0.691 1.00 98.12 68 ILE A O 1
ATOM 543 N N . ASP A 1 69 ? 7.468 7.318 -1.866 1.00 97.56 69 ASP A N 1
ATOM 544 C CA . ASP A 1 69 ? 8.022 8.079 -0.739 1.00 97.56 69 ASP A CA 1
ATOM 545 C C . ASP A 1 69 ? 6.957 8.967 -0.070 1.00 97.56 69 ASP A C 1
ATOM 547 O O . ASP A 1 69 ? 6.723 8.869 1.135 1.00 97.56 69 ASP A O 1
ATOM 551 N N . TYR A 1 70 ? 6.207 9.752 -0.853 1.00 97.25 70 TYR A N 1
ATOM 552 C CA . TYR A 1 70 ? 5.137 10.602 -0.317 1.00 97.25 70 TYR A CA 1
ATOM 553 C C . TYR A 1 70 ? 4.005 9.797 0.324 1.00 97.25 70 TYR A C 1
ATOM 555 O O . TYR A 1 70 ? 3.501 10.177 1.383 1.00 97.25 70 TYR A O 1
ATOM 563 N N . ALA A 1 71 ? 3.605 8.684 -0.294 1.00 97.50 71 ALA A N 1
ATOM 564 C CA . ALA A 1 71 ? 2.570 7.810 0.238 1.00 97.50 71 ALA A CA 1
ATOM 565 C C . ALA A 1 71 ? 3.001 7.175 1.566 1.00 97.50 71 ALA A C 1
ATOM 567 O O . ALA A 1 71 ? 2.249 7.235 2.537 1.00 97.50 71 ALA A O 1
ATOM 568 N N . MET A 1 72 ? 4.209 6.615 1.632 1.00 98.00 72 MET A N 1
ATOM 569 C CA . MET A 1 72 ? 4.720 5.937 2.823 1.00 98.00 72 MET A CA 1
ATOM 570 C C . MET A 1 72 ? 5.007 6.927 3.953 1.00 98.00 72 MET A C 1
ATOM 572 O O . MET A 1 72 ? 4.651 6.647 5.096 1.00 98.00 72 MET A O 1
ATOM 576 N N . ALA A 1 73 ? 5.545 8.112 3.647 1.00 98.06 73 ALA A N 1
ATOM 577 C CA . ALA A 1 73 ? 5.736 9.180 4.627 1.00 98.06 73 ALA A CA 1
ATOM 578 C C . ALA A 1 73 ? 4.400 9.682 5.196 1.00 98.06 73 ALA A C 1
ATOM 580 O O . ALA A 1 73 ? 4.269 9.865 6.409 1.00 98.06 73 ALA A O 1
ATOM 581 N N . TRP A 1 74 ? 3.384 9.858 4.343 1.00 97.62 74 TRP A N 1
ATOM 582 C CA . TRP A 1 74 ? 2.042 10.223 4.793 1.00 97.62 74 TRP A CA 1
ATOM 583 C C . TRP A 1 74 ? 1.440 9.138 5.694 1.00 97.62 74 TRP A C 1
ATOM 585 O O . TRP A 1 74 ? 1.015 9.457 6.804 1.00 97.62 74 TRP A O 1
ATOM 595 N N . ILE A 1 75 ? 1.461 7.866 5.277 1.00 98.50 75 ILE A N 1
ATOM 596 C CA . ILE A 1 75 ? 0.943 6.756 6.093 1.00 98.50 75 ILE A CA 1
ATOM 597 C C . ILE A 1 75 ? 1.671 6.708 7.439 1.00 98.50 75 ILE A C 1
ATOM 599 O O . ILE A 1 75 ? 1.016 6.695 8.475 1.00 98.50 75 ILE A O 1
ATOM 603 N N . GLN A 1 76 ? 3.005 6.763 7.443 1.00 98.38 76 GLN A N 1
ATOM 604 C CA . GLN A 1 76 ? 3.803 6.757 8.670 1.00 98.38 76 GLN A CA 1
ATOM 605 C C . GLN A 1 76 ? 3.425 7.907 9.612 1.00 98.38 76 GLN A C 1
ATOM 607 O O . GLN A 1 76 ? 3.347 7.698 10.821 1.00 98.38 76 GLN A O 1
ATOM 612 N N . SER A 1 77 ? 3.171 9.107 9.077 1.00 98.31 77 SER A N 1
ATOM 613 C CA . SER A 1 77 ? 2.743 10.254 9.887 1.00 98.31 77 SER A CA 1
ATOM 614 C C . SER A 1 77 ? 1.389 10.019 10.557 1.00 98.31 77 SER A C 1
ATOM 616 O O . SER A 1 77 ? 1.230 10.355 11.723 1.00 98.31 77 SER A O 1
ATOM 618 N N . VAL A 1 78 ? 0.452 9.377 9.852 1.00 98.06 78 VAL A N 1
ATOM 619 C CA . VAL A 1 78 ? -0.874 9.032 10.380 1.00 98.06 78 VAL A CA 1
ATOM 620 C C . VAL A 1 78 ? -0.772 7.925 11.431 1.00 98.06 78 VAL A C 1
ATOM 622 O O . VAL A 1 78 ? -1.413 8.013 12.470 1.00 98.06 78 VAL A O 1
ATOM 625 N N . LEU A 1 79 ? 0.053 6.904 11.182 1.00 97.75 79 LEU A N 1
ATOM 626 C CA . LEU A 1 79 ? 0.287 5.798 12.119 1.00 97.75 79 LEU A CA 1
ATOM 627 C C . LEU A 1 79 ? 0.958 6.257 13.424 1.00 97.75 79 LEU A C 1
ATOM 629 O O . LEU A 1 79 ? 0.775 5.619 14.454 1.00 97.75 79 LEU A O 1
ATOM 633 N N . ASN A 1 80 ? 1.727 7.349 13.381 1.00 97.50 80 ASN A N 1
ATOM 634 C CA . ASN A 1 80 ? 2.410 7.923 14.544 1.00 97.50 80 ASN A CA 1
ATOM 635 C C . ASN A 1 80 ? 1.577 8.981 15.289 1.00 97.50 80 ASN A C 1
ATOM 637 O O . ASN A 1 80 ? 2.015 9.480 16.325 1.00 97.50 80 ASN A O 1
ATOM 641 N N . ASP A 1 81 ? 0.418 9.368 14.758 1.00 97.44 81 ASP A N 1
ATOM 642 C CA . ASP A 1 81 ? -0.456 10.352 15.386 1.00 97.44 81 ASP A CA 1
ATOM 643 C C . ASP A 1 81 ? -1.325 9.670 16.452 1.00 97.44 81 ASP A C 1
ATOM 645 O O . ASP A 1 81 ? -2.282 8.969 16.123 1.00 97.44 81 ASP A O 1
ATOM 649 N N . GLU A 1 82 ? -1.023 9.898 17.736 1.00 96.44 82 GLU A N 1
ATOM 650 C CA . GLU A 1 82 ? -1.774 9.318 18.863 1.00 96.44 82 GLU A CA 1
ATOM 651 C C . GLU A 1 82 ? -3.252 9.745 18.904 1.00 96.44 82 GLU A C 1
ATOM 653 O O . GLU A 1 82 ? -4.053 9.100 19.578 1.00 96.44 82 GLU A O 1
ATOM 658 N N . SER A 1 83 ? -3.643 10.810 18.190 1.00 95.88 83 SER A N 1
ATOM 659 C CA . SER A 1 83 ? -5.055 11.189 18.053 1.00 95.88 83 SER A CA 1
ATOM 660 C C . SER A 1 83 ? -5.816 10.314 17.050 1.00 95.88 83 SER A C 1
ATOM 662 O O . SER A 1 83 ? -7.046 10.257 17.091 1.00 95.88 83 SER A O 1
ATOM 664 N N . VAL A 1 84 ? -5.092 9.614 16.170 1.00 96.81 84 VAL A N 1
ATOM 665 C CA . VAL A 1 84 ? -5.642 8.708 15.154 1.00 96.81 84 VAL A CA 1
ATOM 666 C C . VAL A 1 84 ? -5.411 7.244 15.518 1.00 96.81 84 VAL A C 1
ATOM 668 O O . VAL A 1 84 ? -6.330 6.437 15.385 1.00 96.81 84 VAL A O 1
ATOM 671 N N . PHE A 1 85 ? -4.208 6.913 15.991 1.00 97.19 85 PHE A N 1
ATOM 672 C CA . PHE A 1 85 ? 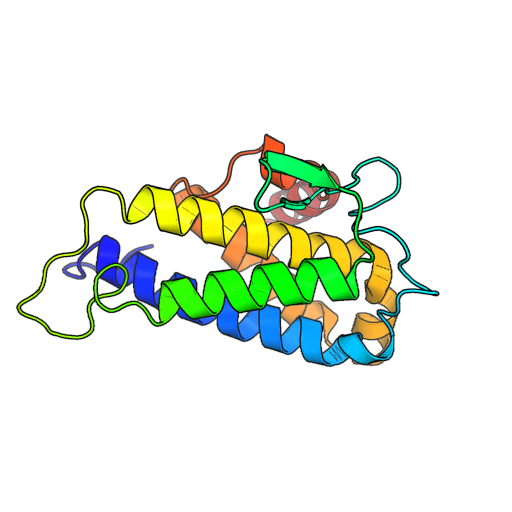-3.794 5.598 16.479 1.00 97.19 85 PHE A CA 1
ATOM 673 C C . PHE A 1 85 ? -3.429 5.698 17.971 1.00 97.19 85 PHE A C 1
ATOM 675 O O . PHE A 1 85 ? -2.250 5.825 18.311 1.00 97.19 85 PHE A O 1
ATOM 682 N N . PRO A 1 86 ? -4.421 5.667 18.881 1.00 95.50 86 PRO A N 1
ATOM 683 C CA . PRO A 1 86 ? -4.168 5.768 20.311 1.00 95.50 86 PRO A CA 1
ATOM 684 C C . PRO A 1 86 ? -3.283 4.629 20.824 1.00 95.50 86 PRO A C 1
ATOM 686 O O . PRO A 1 86 ? -3.484 3.463 20.492 1.00 95.50 86 PRO A O 1
ATOM 689 N N . THR A 1 87 ? -2.319 4.967 21.678 1.00 92.06 87 THR A N 1
ATOM 690 C CA . THR A 1 87 ? -1.386 4.012 22.307 1.00 92.06 87 THR A CA 1
ATOM 691 C C . THR A 1 87 ? -1.721 3.731 23.774 1.00 92.06 87 THR A C 1
ATOM 693 O O . THR A 1 87 ? -1.122 2.853 24.398 1.00 92.06 87 THR A O 1
ATOM 696 N N . LYS A 1 88 ? -2.675 4.477 24.344 1.00 91.12 88 LYS A N 1
ATOM 697 C CA . LYS A 1 88 ? -3.080 4.398 25.751 1.00 91.12 88 LYS A CA 1
ATOM 698 C C . LYS A 1 88 ? -4.462 3.767 25.861 1.00 91.12 88 LYS A C 1
ATOM 700 O O . LYS A 1 88 ? -5.368 4.134 25.122 1.00 91.12 88 LYS A O 1
ATOM 705 N N . ALA A 1 89 ? -4.623 2.854 26.818 1.00 84.25 89 ALA A N 1
ATOM 706 C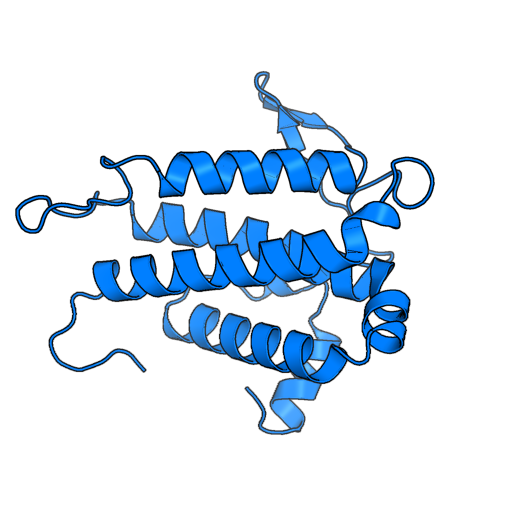 CA . ALA A 1 89 ? -5.844 2.063 26.993 1.00 84.25 89 ALA A CA 1
ATOM 707 C C . ALA A 1 89 ? -7.092 2.886 27.382 1.00 84.25 89 ALA A C 1
ATOM 709 O O . ALA A 1 89 ? -8.205 2.377 27.317 1.00 84.25 89 A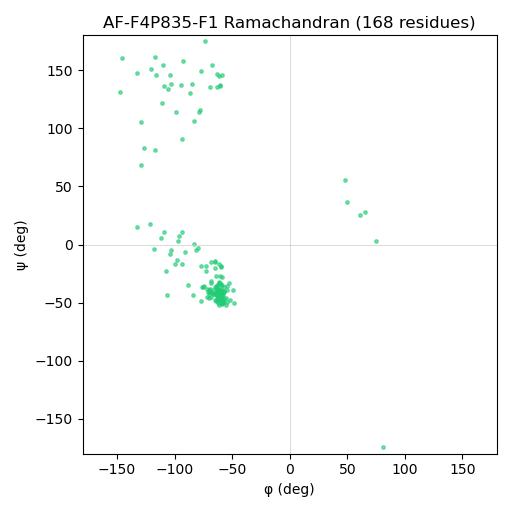LA A O 1
ATOM 710 N N . ASP A 1 90 ? -6.918 4.133 27.821 1.00 89.81 90 ASP A N 1
ATOM 711 C CA . ASP A 1 90 ? -7.985 5.049 28.233 1.00 89.81 90 ASP A CA 1
ATOM 712 C C . ASP A 1 90 ? -8.416 6.033 27.131 1.00 89.81 90 ASP A C 1
ATOM 714 O O . ASP A 1 90 ? -9.277 6.881 27.369 1.00 89.81 90 ASP A O 1
ATOM 718 N N . VAL A 1 91 ? -7.842 5.927 25.930 1.00 93.31 91 VAL A N 1
ATOM 719 C CA . VAL A 1 91 ? -8.142 6.806 24.796 1.00 93.31 91 VAL A CA 1
ATOM 720 C C . VAL A 1 91 ? -8.882 6.025 23.712 1.00 93.31 91 VAL A C 1
ATOM 722 O O . VAL A 1 91 ? -8.380 5.037 23.185 1.00 93.31 91 VAL A O 1
ATOM 725 N N . GLU A 1 92 ? -10.080 6.488 23.359 1.00 94.88 92 GLU A N 1
ATOM 726 C CA . GLU A 1 92 ? -10.885 5.886 22.293 1.00 94.88 92 GLU A CA 1
ATOM 727 C C . GLU A 1 92 ? -10.374 6.271 20.895 1.00 94.88 92 GLU A C 1
ATOM 729 O O . GLU A 1 92 ? -9.886 7.381 20.671 1.00 94.88 92 GLU A O 1
ATOM 734 N N . PHE A 1 93 ? -10.559 5.373 19.922 1.00 96.94 93 PHE A N 1
ATOM 735 C CA . PHE A 1 93 ? -10.320 5.672 18.509 1.00 96.94 93 PHE A CA 1
ATOM 736 C C . PHE A 1 93 ? -11.258 6.776 17.997 1.00 96.94 93 PHE A C 1
ATOM 738 O O . PHE A 1 93 ? -12.430 6.835 18.390 1.00 96.94 93 PHE A O 1
ATOM 745 N N . PRO A 1 94 ? -10.803 7.626 17.058 1.00 97.12 94 PRO A N 1
ATOM 746 C CA . PRO A 1 94 ? -11.656 8.661 16.496 1.00 97.12 94 PRO A CA 1
ATOM 747 C C . PRO A 1 94 ? -12.794 8.059 15.658 1.00 97.12 94 PRO A C 1
ATOM 749 O O . PRO A 1 94 ? -12.694 6.972 15.086 1.00 97.12 94 PRO A O 1
ATOM 752 N N . LYS A 1 95 ? -13.906 8.795 15.539 1.00 96.31 95 LYS A N 1
ATOM 753 C CA . LYS A 1 95 ? -15.123 8.320 14.847 1.00 96.31 95 LYS A CA 1
ATOM 754 C C . LYS A 1 95 ? -14.900 7.991 13.368 1.00 96.31 95 LYS A C 1
ATOM 756 O O . LYS A 1 95 ? -15.633 7.187 12.797 1.00 96.31 95 LYS A O 1
ATOM 761 N N . ASP A 1 96 ? -13.921 8.629 12.743 1.00 96.00 96 ASP A N 1
ATOM 762 C CA . ASP A 1 96 ? -13.529 8.444 11.350 1.00 96.00 96 ASP A CA 1
ATOM 763 C C . ASP A 1 96 ? -12.354 7.467 11.170 1.00 96.00 96 ASP A C 1
ATOM 765 O O . ASP A 1 96 ? -11.914 7.265 10.039 1.00 96.00 96 ASP A O 1
ATOM 769 N N . PHE A 1 97 ? -11.908 6.778 12.229 1.00 97.75 97 PHE A N 1
ATOM 770 C CA . PHE A 1 97 ? -10.774 5.847 12.194 1.00 97.75 97 PHE A CA 1
ATOM 771 C C . PHE A 1 97 ? -10.847 4.851 11.031 1.00 97.75 97 PHE A C 1
ATOM 773 O O . PHE A 1 97 ? -9.924 4.746 10.224 1.00 97.75 97 PHE A O 1
ATOM 780 N N . ARG A 1 98 ? -11.989 4.173 10.860 1.00 97.06 98 ARG A N 1
ATOM 781 C CA . ARG A 1 98 ? -12.174 3.212 9.761 1.00 97.06 98 ARG A CA 1
ATOM 782 C C . ARG A 1 98 ? -12.055 3.871 8.381 1.00 97.06 98 ARG A C 1
ATOM 784 O O . ARG A 1 98 ? -11.580 3.239 7.442 1.00 97.06 98 ARG A O 1
ATOM 791 N N . ALA A 1 99 ? -12.467 5.131 8.234 1.00 97.50 99 ALA A N 1
ATOM 792 C CA . ALA A 1 99 ? -12.293 5.872 6.985 1.00 97.50 99 ALA A CA 1
ATOM 793 C C . ALA A 1 99 ? -10.819 6.189 6.710 1.00 97.50 99 ALA A C 1
ATOM 795 O O . ALA A 1 99 ? -10.379 6.070 5.565 1.00 97.50 99 ALA A O 1
ATOM 796 N N . THR A 1 100 ? -10.058 6.513 7.752 1.00 98.12 100 THR A N 1
ATOM 797 C CA . THR A 1 100 ? -8.606 6.688 7.677 1.00 98.12 100 THR A CA 1
ATOM 798 C C . THR A 1 100 ? -7.906 5.386 7.290 1.00 98.12 100 THR A C 1
ATOM 800 O O . THR A 1 100 ? -7.120 5.380 6.343 1.00 98.12 100 THR A O 1
ATOM 803 N N . VAL A 1 101 ? -8.257 4.260 7.924 1.00 98.44 101 VAL A N 1
ATOM 804 C CA . VAL A 1 101 ? -7.712 2.933 7.582 1.00 98.44 101 VAL A CA 1
ATOM 805 C C . VAL A 1 101 ? -7.992 2.580 6.119 1.00 98.44 101 VAL A C 1
ATOM 807 O O . VAL A 1 101 ? -7.085 2.141 5.416 1.00 98.44 101 VAL A O 1
ATOM 810 N N . ARG A 1 102 ? -9.197 2.857 5.599 1.00 98.19 102 ARG A N 1
ATOM 811 C CA . ARG A 1 102 ? -9.501 2.687 4.162 1.00 98.19 102 ARG A CA 1
ATOM 812 C C . ARG A 1 102 ? -8.566 3.480 3.257 1.00 98.19 102 ARG A C 1
ATOM 814 O O . ARG A 1 102 ? -8.166 2.990 2.204 1.00 98.19 102 ARG A O 1
ATOM 821 N N . LEU A 1 103 ? -8.237 4.716 3.628 1.00 97.44 103 LEU A N 1
ATOM 822 C CA . LEU A 1 103 ? -7.336 5.546 2.832 1.00 97.44 103 LEU A CA 1
ATOM 823 C C . LEU A 1 103 ? -5.903 4.997 2.855 1.00 97.44 103 LEU A C 1
ATOM 825 O O . LEU A 1 103 ? -5.266 4.942 1.802 1.00 97.44 103 LEU A O 1
ATOM 829 N N . ILE A 1 104 ? -5.436 4.533 4.020 1.00 98.38 104 ILE A N 1
ATOM 830 C CA . ILE A 1 104 ? -4.144 3.846 4.162 1.00 98.38 104 ILE A CA 1
ATOM 831 C C . ILE A 1 104 ? -4.113 2.600 3.275 1.00 98.38 104 ILE A C 1
ATOM 833 O O . ILE A 1 104 ? -3.199 2.455 2.464 1.00 98.38 104 ILE A O 1
ATOM 837 N N . PHE A 1 105 ? -5.141 1.748 3.352 1.00 98.44 105 PHE A N 1
ATOM 838 C CA . PHE A 1 105 ? -5.253 0.556 2.515 1.00 98.44 105 PHE A CA 1
ATOM 839 C C . PHE A 1 105 ? -5.162 0.925 1.029 1.00 98.44 105 PHE A C 1
ATOM 841 O O . PHE A 1 105 ? -4.281 0.433 0.329 1.00 98.44 105 PHE A O 1
ATOM 848 N N . LYS A 1 106 ? -5.962 1.878 0.546 1.00 97.44 106 LYS A N 1
ATOM 849 C CA . LYS A 1 106 ? -5.903 2.296 -0.865 1.00 97.44 106 LYS A CA 1
ATOM 850 C C . LYS A 1 106 ? -4.505 2.722 -1.313 1.00 97.44 106 LYS A C 1
ATOM 852 O O . LYS A 1 106 ? -4.126 2.401 -2.435 1.00 97.44 106 LYS A O 1
ATOM 857 N N . GLN A 1 107 ? -3.738 3.422 -0.476 1.00 97.75 107 GLN A N 1
ATOM 858 C CA . GLN A 1 107 ? -2.366 3.811 -0.820 1.00 97.75 107 GLN A CA 1
ATOM 859 C C . GLN A 1 107 ? -1.404 2.619 -0.815 1.00 97.75 107 GLN A C 1
ATOM 861 O O . GLN A 1 107 ? -0.660 2.442 -1.778 1.00 97.75 107 GLN A O 1
ATOM 866 N N . LEU A 1 108 ? -1.474 1.759 0.202 1.00 98.50 108 LEU A N 1
ATOM 867 C CA . LEU A 1 108 ? -0.674 0.534 0.285 1.00 98.50 108 LEU A CA 1
ATOM 868 C C . LEU A 1 108 ? -0.911 -0.402 -0.907 1.00 98.50 108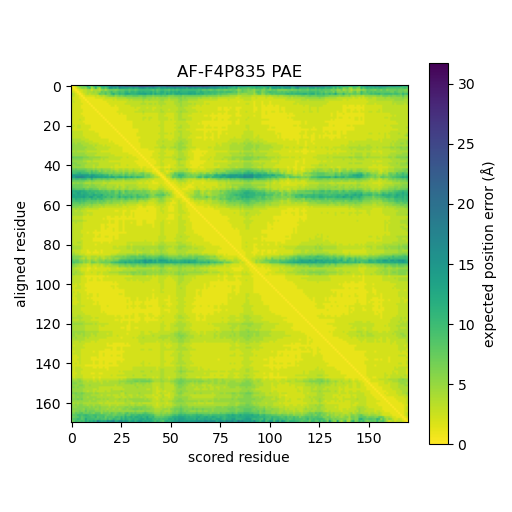 LEU A C 1
ATOM 870 O O . LEU A 1 108 ? 0.042 -0.945 -1.467 1.00 98.50 108 LEU A O 1
ATOM 874 N N . PHE A 1 109 ? -2.162 -0.538 -1.353 1.00 98.12 109 PHE A N 1
ATOM 875 C CA . PHE A 1 109 ? -2.486 -1.339 -2.530 1.00 98.12 109 PHE A CA 1
ATOM 876 C C . PHE A 1 109 ? -1.806 -0.803 -3.797 1.00 98.12 109 PHE A C 1
ATOM 878 O O . PHE A 1 109 ? -1.302 -1.592 -4.590 1.00 98.12 109 PHE A O 1
ATOM 885 N N . ARG A 1 110 ? -1.726 0.523 -3.983 1.00 97.75 110 ARG A N 1
ATOM 886 C CA . ARG A 1 110 ? -1.038 1.123 -5.145 1.00 97.75 110 ARG A CA 1
ATOM 887 C C . ARG A 1 110 ? 0.449 0.775 -5.166 1.00 97.75 110 ARG A C 1
ATOM 889 O O . ARG A 1 110 ? 0.977 0.480 -6.234 1.00 97.75 110 ARG A O 1
ATOM 896 N N . VAL A 1 111 ? 1.105 0.785 -4.002 1.00 98.19 111 VAL A N 1
ATOM 897 C CA . VAL A 1 111 ? 2.517 0.384 -3.866 1.00 98.19 111 VAL A CA 1
ATOM 898 C C . VAL A 1 111 ? 2.683 -1.087 -4.239 1.00 98.19 111 VAL A C 1
ATOM 900 O O . VAL A 1 111 ? 3.521 -1.425 -5.069 1.00 98.19 111 VAL A O 1
ATOM 903 N N . MET A 1 112 ? 1.837 -1.959 -3.692 1.00 97.56 112 MET A N 1
ATOM 904 C CA . MET A 1 112 ? 1.881 -3.390 -3.986 1.00 97.56 112 MET A CA 1
ATOM 905 C C . MET A 1 112 ? 1.617 -3.682 -5.469 1.00 97.56 112 MET A C 1
ATOM 907 O O . MET A 1 112 ? 2.384 -4.410 -6.094 1.00 97.56 112 MET A O 1
ATOM 911 N N . ALA A 1 113 ? 0.598 -3.062 -6.064 1.00 97.69 113 ALA A N 1
ATOM 912 C CA . ALA A 1 113 ? 0.300 -3.200 -7.486 1.00 97.69 113 ALA A CA 1
ATOM 913 C C . ALA A 1 113 ? 1.473 -2.739 -8.363 1.00 97.69 113 ALA A C 1
ATOM 915 O O . ALA A 1 113 ? 1.799 -3.397 -9.349 1.00 97.69 113 ALA A O 1
ATOM 916 N N . HIS A 1 114 ? 2.154 -1.655 -7.985 1.00 98.12 114 HIS A N 1
ATOM 917 C CA . HIS A 1 114 ? 3.358 -1.218 -8.683 1.00 98.12 114 HIS A CA 1
ATOM 918 C C . HIS A 1 114 ? 4.487 -2.256 -8.604 1.00 98.12 114 HIS A C 1
ATOM 920 O O . HIS A 1 114 ? 5.074 -2.575 -9.634 1.00 98.12 114 HIS A O 1
ATOM 926 N N . ILE A 1 115 ? 4.745 -2.849 -7.431 1.00 97.94 115 ILE A N 1
ATOM 927 C CA . ILE A 1 115 ? 5.752 -3.917 -7.277 1.00 97.94 115 ILE A CA 1
ATOM 928 C C . ILE A 1 115 ? 5.442 -5.094 -8.213 1.00 97.94 115 ILE A C 1
ATOM 930 O O . ILE A 1 115 ? 6.328 -5.552 -8.932 1.00 97.94 115 ILE A O 1
ATOM 934 N N . TYR A 1 116 ? 4.185 -5.544 -8.258 1.00 97.31 116 TYR A N 1
ATOM 935 C CA . TYR A 1 116 ? 3.758 -6.644 -9.129 1.00 97.31 116 TYR A CA 1
ATOM 936 C C . TYR A 1 116 ? 3.896 -6.342 -10.623 1.00 97.31 116 TYR A C 1
ATOM 938 O O . TYR A 1 116 ? 4.206 -7.238 -11.398 1.00 97.31 116 TYR A O 1
ATOM 946 N N . HIS A 1 117 ? 3.647 -5.104 -11.046 1.00 96.81 117 HIS A N 1
ATOM 947 C CA . HIS A 1 117 ? 3.682 -4.751 -12.468 1.00 96.81 117 HIS A CA 1
ATOM 948 C C . HIS A 1 117 ? 5.068 -4.331 -12.961 1.00 96.81 117 HIS A C 1
ATOM 950 O O . HIS A 1 117 ? 5.401 -4.597 -14.111 1.00 96.81 117 HIS A O 1
ATOM 956 N N . ALA A 1 118 ? 5.861 -3.655 -12.128 1.00 96.94 118 ALA A N 1
ATOM 957 C CA . ALA A 1 118 ? 7.123 -3.040 -12.542 1.00 96.94 118 ALA A CA 1
ATOM 958 C C . ALA A 1 118 ? 8.372 -3.774 -12.032 1.00 96.94 118 ALA A C 1
ATOM 960 O O . ALA A 1 118 ? 9.441 -3.628 -12.618 1.00 96.94 118 ALA A O 1
ATOM 961 N N . HIS A 1 119 ? 8.259 -4.550 -10.949 1.00 97.75 119 HIS A N 1
ATOM 962 C CA . HIS A 1 119 ? 9.419 -5.100 -10.239 1.00 97.75 119 HIS A CA 1
ATOM 963 C C . HIS A 1 119 ? 9.301 -6.595 -9.918 1.00 97.75 119 HIS A C 1
ATOM 965 O O . HIS A 1 119 ? 10.081 -7.115 -9.121 1.00 97.75 119 HIS A O 1
ATOM 971 N N . TYR A 1 120 ? 8.364 -7.313 -10.546 1.00 96.81 120 TYR A N 1
ATOM 972 C CA . TYR A 1 120 ? 8.180 -8.742 -10.284 1.00 96.81 120 TYR A CA 1
ATOM 973 C C . TYR A 1 120 ? 9.402 -9.578 -10.674 1.00 96.81 120 TYR A C 1
ATOM 975 O O . TYR A 1 120 ? 9.757 -10.501 -9.949 1.00 96.81 120 TYR A O 1
ATOM 983 N N . ASP A 1 121 ? 10.107 -9.209 -11.746 1.00 97.44 121 ASP A N 1
ATOM 984 C CA . ASP A 1 121 ? 11.358 -9.871 -12.137 1.00 97.44 121 ASP A CA 1
ATOM 985 C C . ASP A 1 121 ? 12.410 -9.790 -11.022 1.00 97.44 121 ASP A C 1
ATOM 987 O O . ASP A 1 121 ? 13.059 -10.784 -10.697 1.00 97.44 121 ASP A O 1
ATOM 991 N N . THR A 1 122 ? 12.532 -8.636 -10.357 1.00 97.44 122 THR A N 1
ATOM 992 C CA . THR A 1 122 ? 13.403 -8.483 -9.184 1.00 97.44 122 THR A CA 1
ATOM 993 C C . THR A 1 122 ? 12.950 -9.388 -8.038 1.00 97.44 122 THR A C 1
ATOM 995 O O . THR A 1 122 ? 13.778 -10.043 -7.410 1.00 97.44 122 THR A O 1
ATOM 998 N N . ILE A 1 123 ? 11.642 -9.482 -7.787 1.00 97.94 123 ILE A N 1
ATOM 999 C CA . ILE A 1 123 ? 11.086 -10.371 -6.755 1.00 97.94 123 ILE A CA 1
ATOM 1000 C C . ILE A 1 123 ? 11.408 -11.846 -7.047 1.00 97.94 123 ILE A C 1
ATOM 1002 O O . ILE A 1 123 ? 11.777 -12.574 -6.122 1.00 97.94 123 ILE A O 1
ATOM 1006 N N . LEU A 1 124 ? 11.333 -12.270 -8.313 1.00 97.44 124 LEU A N 1
ATOM 1007 C CA . LEU A 1 124 ? 11.720 -13.614 -8.754 1.00 97.44 124 LEU A CA 1
ATOM 1008 C C . LEU A 1 124 ? 13.222 -13.860 -8.561 1.00 97.44 124 LEU A C 1
ATOM 1010 O O . LEU A 1 124 ? 13.621 -14.908 -8.054 1.00 97.44 124 LEU A O 1
ATOM 1014 N N . HIS A 1 125 ? 14.071 -12.883 -8.896 1.00 97.12 125 HIS A N 1
ATOM 1015 C CA . HIS A 1 125 ? 15.514 -12.972 -8.651 1.00 97.12 125 HIS A CA 1
ATOM 1016 C C . HIS A 1 125 ? 15.857 -13.117 -7.163 1.00 97.12 125 HIS A C 1
ATOM 1018 O O . HIS A 1 125 ? 16.814 -13.809 -6.819 1.00 97.12 125 HIS A O 1
ATOM 1024 N N . LEU A 1 126 ? 15.058 -12.510 -6.284 1.00 96.94 126 LEU A N 1
ATOM 1025 C CA . LEU A 1 126 ? 15.177 -12.636 -4.832 1.00 96.94 126 LEU A CA 1
ATOM 1026 C C . LEU A 1 126 ? 14.488 -13.891 -4.267 1.00 96.94 126 LEU A C 1
ATOM 1028 O O . LEU A 1 126 ? 14.487 -14.074 -3.049 1.00 96.94 126 LEU A O 1
ATOM 1032 N N . SER A 1 127 ? 13.878 -14.737 -5.110 1.00 97.56 127 SER A N 1
ATOM 1033 C CA . SER A 1 127 ? 13.107 -15.927 -4.698 1.00 97.56 127 SER A CA 1
ATOM 1034 C C . SER A 1 127 ? 12.067 -15.617 -3.608 1.00 97.56 127 SER A C 1
ATOM 1036 O O . SER A 1 127 ? 11.876 -16.372 -2.651 1.00 97.56 127 SER A O 1
ATOM 1038 N N . SER A 1 128 ? 11.448 -14.437 -3.701 1.00 97.38 128 SER A N 1
ATOM 1039 C CA . SER A 1 128 ? 10.550 -13.885 -2.681 1.00 97.38 128 SER A CA 1
ATOM 1040 C C .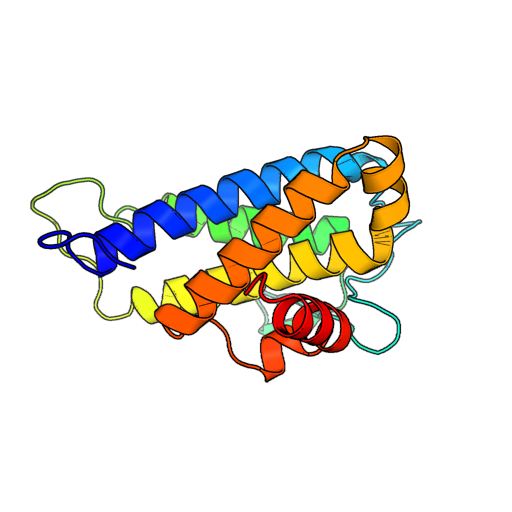 SER A 1 128 ? 9.088 -13.821 -3.136 1.00 97.38 128 SER A C 1
ATOM 1042 O O . SER A 1 128 ? 8.225 -13.340 -2.400 1.00 97.38 128 SER A O 1
ATOM 1044 N N . GLU A 1 129 ? 8.774 -14.357 -4.315 1.00 96.38 129 GLU A N 1
ATOM 1045 C CA . GLU A 1 129 ? 7.439 -14.347 -4.912 1.00 96.38 129 GLU A CA 1
ATOM 1046 C C . GLU A 1 129 ? 6.398 -15.058 -4.045 1.00 96.38 129 GLU A C 1
ATOM 1048 O O . GLU A 1 129 ? 5.274 -14.579 -3.906 1.00 96.38 129 GLU A O 1
ATOM 1053 N N . ALA A 1 130 ? 6.764 -16.163 -3.389 1.00 95.75 130 ALA A N 1
ATOM 1054 C CA . ALA A 1 130 ? 5.859 -16.882 -2.493 1.00 95.75 130 ALA A CA 1
ATOM 1055 C C . ALA A 1 130 ? 5.427 -16.019 -1.294 1.00 95.75 130 ALA A C 1
ATOM 1057 O O . ALA A 1 130 ? 4.255 -16.037 -0.901 1.00 95.75 130 ALA A O 1
ATOM 1058 N N . HIS A 1 131 ? 6.356 -15.231 -0.748 1.00 97.12 131 HIS A N 1
ATOM 1059 C CA . HIS A 1 131 ? 6.102 -14.330 0.371 1.00 97.12 131 HIS A CA 1
ATOM 1060 C C . HIS A 1 131 ? 5.216 -13.158 -0.062 1.00 97.12 131 HIS A C 1
ATOM 1062 O O . HIS A 1 131 ? 4.216 -12.878 0.599 1.00 97.12 131 HIS A O 1
ATOM 1068 N N . LEU A 1 132 ? 5.522 -12.535 -1.206 1.00 97.25 132 LEU A N 1
ATOM 1069 C CA . LEU A 1 132 ? 4.717 -11.440 -1.752 1.00 97.25 132 LEU A CA 1
ATOM 1070 C C . LEU A 1 132 ? 3.283 -11.900 -2.063 1.00 97.25 132 LEU A C 1
ATOM 1072 O O . LEU A 1 132 ? 2.323 -11.236 -1.681 1.00 97.25 132 LEU A O 1
ATOM 1076 N N . ASN A 1 133 ? 3.124 -13.083 -2.664 1.00 95.56 133 ASN A N 1
ATOM 1077 C CA . ASN A 1 133 ? 1.813 -13.658 -2.984 1.00 95.56 133 ASN A CA 1
ATOM 1078 C C . ASN A 1 133 ? 0.990 -13.978 -1.734 1.00 95.56 133 ASN A C 1
ATOM 1080 O O . ASN A 1 133 ? -0.226 -13.804 -1.734 1.00 95.56 133 ASN A O 1
ATOM 1084 N N . THR A 1 134 ? 1.642 -14.433 -0.665 1.00 96.12 134 THR A N 1
ATOM 1085 C CA . THR A 1 134 ? 0.973 -14.687 0.618 1.00 96.12 134 THR A CA 1
ATOM 1086 C C . THR A 1 134 ? 0.534 -13.381 1.273 1.00 96.12 134 THR A C 1
ATOM 1088 O O . THR A 1 134 ? -0.584 -13.298 1.781 1.00 96.12 134 THR A O 1
ATOM 1091 N N . LEU A 1 135 ? 1.374 -12.343 1.207 1.00 97.69 135 LEU A N 1
ATOM 1092 C CA . LEU A 1 135 ? 1.026 -11.011 1.689 1.00 97.69 135 LEU A CA 1
ATOM 1093 C C . LEU A 1 135 ? -0.166 -10.432 0.921 1.00 97.69 135 LEU A C 1
ATOM 1095 O O . LEU A 1 135 ? -1.107 -9.965 1.557 1.00 97.69 135 LEU A O 1
ATOM 1099 N N . LEU A 1 136 ? -0.169 -10.508 -0.415 1.00 96.75 136 LEU A N 1
ATOM 1100 C CA . LEU A 1 136 ? -1.297 -10.052 -1.229 1.00 96.75 136 LEU A CA 1
ATOM 1101 C C . LEU A 1 136 ? -2.575 -10.819 -0.881 1.00 96.75 136 LEU A C 1
ATOM 1103 O O . LEU A 1 136 ? -3.622 -10.202 -0.703 1.00 96.75 136 LEU A O 1
ATOM 1107 N N . ALA A 1 137 ? -2.495 -12.145 -0.761 1.00 96.00 137 ALA A N 1
ATOM 1108 C CA . ALA A 1 137 ? -3.647 -12.966 -0.413 1.00 96.00 137 ALA A CA 1
ATOM 1109 C C . ALA A 1 137 ? -4.249 -12.536 0.934 1.00 96.00 137 ALA A C 1
ATOM 1111 O O . ALA A 1 137 ? -5.437 -12.222 1.020 1.00 96.00 137 ALA A O 1
ATOM 1112 N N . HIS A 1 138 ? -3.406 -12.416 1.965 1.00 96.75 138 HIS A N 1
ATOM 1113 C CA . HIS A 1 138 ? -3.830 -11.942 3.279 1.00 96.75 138 HIS A CA 1
ATOM 1114 C C . HIS A 1 138 ? -4.422 -10.528 3.210 1.00 96.75 138 HIS A C 1
ATOM 1116 O O . HIS A 1 138 ? -5.486 -10.278 3.775 1.00 96.75 138 HIS A O 1
ATOM 1122 N N . TYR A 1 139 ? -3.774 -9.625 2.477 1.00 97.69 139 TYR A N 1
ATOM 1123 C CA . TYR A 1 139 ? -4.215 -8.247 2.306 1.00 97.69 139 TYR A CA 1
ATOM 1124 C C . TYR A 1 139 ? -5.604 -8.157 1.660 1.00 97.69 139 TYR A C 1
ATOM 1126 O O . TYR A 1 139 ? -6.459 -7.410 2.138 1.00 97.69 139 TYR A O 1
ATOM 1134 N N . ILE A 1 140 ? -5.860 -8.931 0.599 1.00 96.75 140 ILE A N 1
ATOM 1135 C CA . ILE A 1 140 ? -7.153 -8.943 -0.096 1.00 96.75 140 ILE A CA 1
ATOM 1136 C C . ILE A 1 140 ? -8.245 -9.557 0.783 1.00 96.75 140 ILE A C 1
ATOM 1138 O O . ILE A 1 140 ? -9.319 -8.962 0.893 1.00 96.75 140 ILE A O 1
ATOM 1142 N N . CYS A 1 141 ? -7.985 -10.689 1.447 1.00 95.31 141 CYS A N 1
ATOM 1143 C CA . CYS A 1 141 ? -8.951 -11.295 2.368 1.00 95.31 141 CYS A CA 1
ATOM 1144 C C . CYS A 1 141 ? -9.305 -10.347 3.511 1.00 95.31 141 CYS A C 1
ATOM 1146 O O . CYS A 1 141 ? -10.478 -10.073 3.747 1.00 95.31 141 CYS A O 1
ATOM 1148 N N . PHE A 1 142 ? -8.295 -9.786 4.180 1.00 97.12 142 PHE A N 1
ATOM 1149 C CA . PHE A 1 142 ? -8.503 -8.845 5.277 1.00 97.12 142 PHE A CA 1
ATOM 1150 C C . PHE A 1 142 ? -9.249 -7.596 4.799 1.00 97.12 142 PHE A C 1
ATOM 1152 O O . PHE A 1 142 ? -10.213 -7.146 5.417 1.00 97.12 142 PHE A O 1
ATOM 1159 N N . GLY A 1 143 ? -8.843 -7.059 3.651 1.00 97.12 143 GLY A N 1
ATOM 1160 C CA . GLY A 1 143 ? -9.483 -5.910 3.042 1.00 97.12 143 GLY A CA 1
ATOM 1161 C C . GLY A 1 143 ? -10.961 -6.133 2.711 1.00 97.12 143 GLY A C 1
ATOM 1162 O O . GLY A 1 143 ? -11.757 -5.209 2.853 1.00 97.12 143 GLY A O 1
ATOM 1163 N N . ARG A 1 144 ? -11.349 -7.349 2.316 1.00 94.31 144 ARG A N 1
ATOM 1164 C CA . ARG A 1 144 ? -12.747 -7.727 2.052 1.00 94.31 144 ARG A CA 1
ATOM 1165 C C . ARG A 1 144 ? -13.536 -7.969 3.333 1.00 94.31 144 ARG A C 1
ATOM 1167 O O . ARG A 1 144 ? -14.614 -7.400 3.475 1.00 94.31 144 ARG A O 1
ATOM 1174 N N . ASP A 1 145 ? -12.986 -8.748 4.264 1.00 94.81 145 ASP A N 1
ATOM 1175 C CA . ASP A 1 145 ? -13.623 -9.096 5.544 1.00 94.81 145 ASP A CA 1
ATOM 1176 C C . ASP A 1 145 ? -14.041 -7.849 6.335 1.00 94.81 145 ASP A C 1
ATOM 1178 O O . ASP A 1 145 ? -15.083 -7.837 6.991 1.00 94.81 145 ASP A O 1
ATOM 1182 N N . PHE A 1 146 ? -13.233 -6.789 6.255 1.00 96.19 146 PHE A N 1
ATOM 1183 C CA . PHE A 1 146 ? -13.457 -5.538 6.975 1.00 96.19 146 PHE A CA 1
ATOM 1184 C C . PHE A 1 146 ? -13.873 -4.370 6.073 1.00 96.19 146 PHE A C 1
ATOM 1186 O O . PHE A 1 146 ? -13.911 -3.230 6.548 1.00 96.19 146 PHE A O 1
ATOM 1193 N N . ASP A 1 147 ? -14.203 -4.632 4.801 1.00 96.06 147 ASP A N 1
ATOM 1194 C CA . ASP A 1 147 ? -14.680 -3.643 3.821 1.00 96.06 147 ASP A CA 1
ATOM 1195 C C . ASP A 1 147 ? -13.782 -2.382 3.799 1.00 96.06 147 ASP A C 1
ATOM 1197 O O . ASP A 1 147 ? -14.183 -1.244 4.065 1.00 96.06 147 ASP A O 1
ATOM 1201 N N . LEU A 1 148 ? -12.488 -2.635 3.582 1.00 97.25 148 LEU A N 1
ATOM 1202 C CA . LEU A 1 148 ? -11.428 -1.630 3.551 1.00 97.25 148 LEU A CA 1
ATOM 1203 C C . LEU A 1 148 ? -11.028 -1.211 2.129 1.00 97.25 148 LEU A C 1
ATOM 1205 O O . LEU A 1 148 ? -10.382 -0.178 1.942 1.00 97.25 148 LEU A O 1
ATOM 1209 N N . ILE A 1 149 ? -11.400 -2.015 1.135 1.00 94.31 149 ILE A N 1
ATOM 1210 C CA . ILE A 1 149 ? -10.964 -1.896 -0.253 1.00 94.31 149 ILE A CA 1
ATOM 1211 C C . ILE A 1 149 ? -12.075 -2.361 -1.198 1.00 94.31 149 ILE A C 1
ATOM 1213 O O . ILE A 1 149 ? -12.641 -3.440 -1.034 1.00 94.31 149 ILE A O 1
ATOM 1217 N N . ASP A 1 150 ? -12.361 -1.542 -2.212 1.00 91.88 150 ASP A N 1
ATOM 1218 C CA . ASP A 1 150 ? -13.400 -1.809 -3.202 1.00 91.88 150 ASP A CA 1
ATOM 1219 C C . ASP A 1 150 ? -12.833 -2.540 -4.431 1.00 91.88 150 ASP A C 1
ATOM 1221 O O . ASP A 1 150 ? -11.674 -2.357 -4.809 1.00 91.88 150 ASP A O 1
ATOM 1225 N N . LYS A 1 151 ? -13.693 -3.244 -5.181 1.00 89.81 151 LYS A N 1
ATOM 1226 C CA . LYS A 1 151 ? -13.323 -3.875 -6.470 1.00 89.81 151 LYS A CA 1
ATOM 1227 C C . LYS A 1 151 ? -12.677 -2.907 -7.473 1.00 89.81 151 LYS A C 1
ATOM 1229 O O . LYS A 1 151 ? -11.818 -3.304 -8.254 1.00 89.81 151 LYS A O 1
ATOM 1234 N N . LYS A 1 152 ? -13.093 -1.636 -7.464 1.00 91.12 152 LYS A N 1
ATOM 1235 C CA . LYS A 1 152 ? -12.513 -0.586 -8.322 1.00 91.12 152 LYS A CA 1
ATOM 1236 C C . LYS A 1 152 ? -11.078 -0.237 -7.928 1.00 91.12 152 LYS A C 1
ATOM 1238 O O . LYS A 1 152 ? -10.296 0.131 -8.794 1.00 91.12 152 LYS A O 1
ATOM 1243 N N . ASP A 1 153 ? -10.741 -0.345 -6.642 1.00 90.44 153 ASP A N 1
ATOM 1244 C CA . ASP A 1 153 ? -9.396 -0.053 -6.157 1.00 90.44 153 ASP A CA 1
ATOM 1245 C C . ASP A 1 153 ? -8.448 -1.197 -6.549 1.00 90.44 153 ASP A C 1
ATOM 1247 O O . ASP A 1 153 ? -7.315 -0.934 -6.938 1.00 90.44 153 ASP A O 1
ATOM 1251 N N . THR A 1 154 ? -8.939 -2.448 -6.545 1.00 93.31 154 THR A N 1
ATOM 1252 C CA . THR A 1 154 ? -8.174 -3.638 -6.959 1.00 93.31 154 THR A CA 1
ATOM 1253 C C . THR A 1 154 ? -8.117 -3.882 -8.463 1.00 93.31 154 THR A C 1
ATOM 1255 O O . THR A 1 154 ? -7.453 -4.823 -8.894 1.00 93.31 154 THR A O 1
ATOM 1258 N N . ALA A 1 155 ? -8.817 -3.081 -9.270 1.00 93.12 155 ALA A N 1
ATOM 1259 C CA . ALA A 1 155 ? -8.959 -3.304 -10.710 1.00 93.12 155 ALA A CA 1
ATOM 1260 C C . ALA A 1 155 ? -7.628 -3.560 -11.455 1.00 93.12 155 ALA A C 1
ATOM 1262 O O . ALA A 1 155 ? -7.600 -4.462 -12.290 1.00 93.12 155 ALA A O 1
ATOM 1263 N N . PRO A 1 156 ? -6.505 -2.881 -11.134 1.00 92.94 156 PRO A N 1
ATOM 1264 C CA . PRO A 1 156 ? -5.222 -3.115 -11.808 1.00 92.94 156 PRO A CA 1
ATOM 1265 C C . PRO A 1 156 ? -4.616 -4.505 -11.587 1.00 92.94 156 PRO A C 1
ATOM 1267 O O . PRO A 1 156 ? -3.682 -4.883 -12.287 1.00 92.94 156 PRO A O 1
ATOM 1270 N N . MET A 1 157 ? -5.115 -5.262 -10.609 1.00 94.00 157 MET A N 1
ATO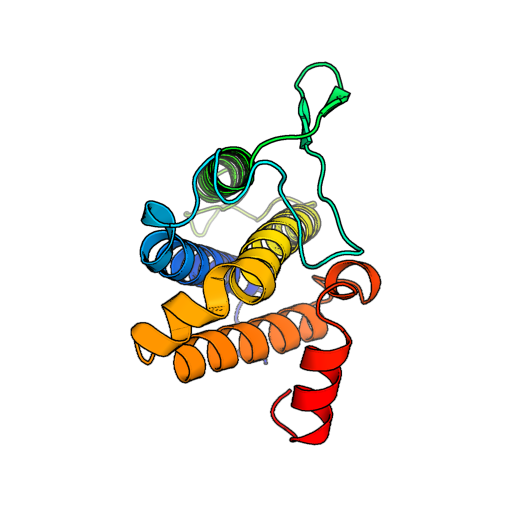M 1271 C CA . MET A 1 157 ? -4.697 -6.637 -10.328 1.00 94.00 157 MET A CA 1
ATOM 1272 C C . MET A 1 157 ? -5.868 -7.626 -10.403 1.00 94.00 157 MET A C 1
ATOM 1274 O O . MET A 1 157 ? -5.768 -8.724 -9.860 1.00 94.00 157 MET A O 1
ATOM 1278 N N . ALA A 1 158 ? -6.983 -7.251 -11.043 1.00 92.75 158 ALA A N 1
ATOM 1279 C CA . ALA A 1 158 ? -8.208 -8.049 -11.048 1.00 92.75 158 ALA A CA 1
ATOM 1280 C C . ALA A 1 158 ? -7.982 -9.482 -11.553 1.00 92.75 158 ALA A C 1
ATOM 1282 O O . ALA A 1 158 ? -8.408 -10.419 -10.886 1.00 92.75 158 ALA A O 1
ATOM 1283 N N . ASP A 1 159 ? -7.256 -9.651 -12.661 1.00 91.44 159 ASP A N 1
ATOM 1284 C CA . ASP A 1 159 ? -6.986 -10.972 -13.245 1.00 91.44 159 ASP A CA 1
ATOM 1285 C C . ASP A 1 159 ? -6.162 -11.861 -12.302 1.00 91.44 159 ASP A C 1
ATOM 1287 O O . ASP A 1 159 ? -6.426 -13.053 -12.160 1.00 91.44 159 ASP A O 1
ATOM 1291 N N . TYR A 1 160 ? -5.186 -11.277 -11.601 1.00 90.75 160 TYR A N 1
ATOM 1292 C CA . TYR A 1 160 ? -4.361 -12.018 -10.648 1.00 90.75 160 TYR A CA 1
ATOM 1293 C C . TYR A 1 160 ? -5.141 -12.394 -9.384 1.00 90.75 160 TYR A C 1
ATOM 1295 O O . TYR A 1 160 ? -4.997 -13.495 -8.861 1.00 90.75 160 TYR A O 1
ATOM 1303 N N . ILE A 1 161 ? -6.000 -11.494 -8.905 1.00 92.62 161 ILE A N 1
ATOM 1304 C CA . ILE A 1 161 ? -6.891 -11.762 -7.773 1.00 92.62 161 ILE A CA 1
ATOM 1305 C C . ILE A 1 161 ? -7.888 -12.868 -8.136 1.00 92.62 161 ILE A C 1
ATOM 1307 O O . ILE A 1 161 ? -8.067 -13.785 -7.343 1.00 92.62 161 ILE A O 1
ATOM 1311 N N . LEU A 1 162 ? -8.469 -12.833 -9.338 1.00 92.06 162 LEU A N 1
ATOM 1312 C CA . LEU A 1 162 ? -9.351 -13.890 -9.836 1.00 92.06 162 LEU A CA 1
ATOM 1313 C C . LEU A 1 162 ? -8.635 -15.249 -9.849 1.00 92.06 162 LEU A C 1
ATOM 1315 O O . LEU A 1 162 ? -9.177 -16.236 -9.364 1.00 92.06 162 LEU A O 1
ATOM 1319 N N . LEU A 1 163 ? -7.387 -15.295 -10.322 1.00 91.19 163 LEU A N 1
ATOM 1320 C CA . LEU A 1 163 ? -6.585 -16.519 -10.296 1.00 91.19 163 LEU A CA 1
ATOM 1321 C C . LEU A 1 163 ? -6.390 -17.052 -8.865 1.00 91.19 163 LEU A C 1
ATOM 1323 O O . LEU A 1 163 ? -6.481 -18.256 -8.633 1.00 91.19 163 LEU A O 1
ATOM 1327 N N . LEU A 1 164 ? -6.127 -16.176 -7.890 1.00 89.00 164 LEU A N 1
ATOM 1328 C CA . LEU A 1 164 ? -5.989 -16.587 -6.489 1.00 89.00 164 LEU A CA 1
ATOM 1329 C C . LEU A 1 164 ? -7.302 -17.155 -5.918 1.00 89.00 164 LEU A C 1
ATOM 1331 O O . LEU A 1 164 ? -7.245 -18.120 -5.152 1.00 89.00 164 LEU A O 1
ATOM 1335 N N . GLU A 1 165 ? -8.454 -16.601 -6.307 1.00 89.50 165 GLU A N 1
ATOM 1336 C CA . GLU A 1 165 ? -9.785 -17.118 -5.943 1.00 89.50 165 GLU A CA 1
ATOM 1337 C C . GLU A 1 165 ? -10.030 -18.506 -6.548 1.00 89.50 165 GLU A C 1
ATOM 1339 O O . GLU A 1 165 ? -10.424 -19.434 -5.843 1.00 89.50 165 GLU A O 1
ATOM 1344 N N . GLU A 1 166 ? -9.741 -18.687 -7.841 1.00 90.06 166 GLU A N 1
ATOM 1345 C CA . GLU A 1 166 ? -9.897 -19.971 -8.540 1.00 90.06 166 GLU A CA 1
ATOM 1346 C C . GLU A 1 166 ? -9.015 -21.074 -7.937 1.00 90.06 166 GLU A C 1
ATOM 1348 O O . GLU A 1 166 ? -9.397 -22.245 -7.899 1.00 90.06 166 GLU A O 1
ATOM 1353 N N . MET A 1 167 ? -7.847 -20.699 -7.412 1.00 87.19 167 MET A N 1
ATOM 1354 C CA . MET A 1 167 ? -6.940 -21.600 -6.700 1.00 87.19 167 MET A CA 1
ATOM 1355 C C . MET A 1 167 ? -7.352 -21.868 -5.240 1.00 87.19 167 MET A C 1
ATOM 1357 O O . MET A 1 167 ? -6.664 -22.627 -4.554 1.00 87.19 167 MET A O 1
ATOM 1361 N N . GLY A 1 168 ? -8.420 -21.241 -4.734 1.00 85.06 168 GLY A N 1
ATOM 1362 C CA . GLY A 1 168 ? -8.858 -21.353 -3.339 1.00 85.06 168 GLY A CA 1
ATOM 1363 C C . GLY A 1 168 ? -7.865 -20.765 -2.332 1.00 85.06 168 GLY A C 1
ATOM 1364 O O . GLY A 1 168 ? -7.770 -21.248 -1.203 1.00 85.06 168 GLY A O 1
ATOM 1365 N N . ARG A 1 169 ? -7.068 -19.771 -2.750 1.00 79.62 169 ARG A N 1
ATOM 1366 C CA . ARG A 1 169 ? -6.055 -19.111 -1.908 1.00 79.62 169 ARG A CA 1
ATOM 1367 C C . ARG A 1 169 ? -6.571 -17.852 -1.211 1.00 79.62 169 ARG A C 1
ATOM 1369 O O . ARG A 1 169 ? -5.913 -17.409 -0.269 1.00 79.62 169 ARG A O 1
ATOM 1376 N N . ILE A 1 170 ? -7.696 -17.301 -1.672 1.00 82.50 170 ILE A N 1
ATOM 1377 C CA . ILE A 1 170 ? -8.439 -16.172 -1.090 1.00 82.50 170 ILE A CA 1
ATOM 1378 C C . ILE A 1 170 ? -9.945 -16.343 -1.270 1.00 82.50 170 ILE A C 1
ATOM 1380 O O . ILE A 1 170 ? -10.334 -17.155 -2.139 1.00 82.50 170 ILE A O 1
#

Foldseek 3Di:
DDDPPDDPLNVLLVVLVVLLVVLVVLCVLCVVVQDCVLFVFQAQPDPGGDWDQDPVRDTHTGGNSVLLVVLSVVLVVQSPDCQQVPPDPPDDHDPCNLVVSLVNLLSSLSSLSSCVRRPVVSCVVVVNVVVSVLSVLVSVVVCVVSVSDDPVSCVSCNVVVVVCVVVVSD